Protein AF-A0A1Z8NXU1-F1 (afdb_monomer_lite)

Secondary structure (DSSP, 8-state):
-HHHHHHHHHHHGGGS----S---HHHHHHHHHHHHHHHSS-HHHHHHHHHHTS-B-HHHHHTTS-SBGGG--------EEEE-SSSEEEESS--SS------------------

Foldseek 3Di:
DVVVVVVVVVVVVVVPPPPPPPCDPVNQVVQQVVCCVVPVAGPVQVVCCVVVVFNAHPSCVVVVHDRTPVPPDDPPQQWWWFDDPPDIDIDSDDDPDDDPTPTPPRPPDPPDDDD

Radius of gyration: 28.18 Å; chains: 1; bounding box: 79×46×42 Å

Sequence (115 aa):
MGKYILIISIFLS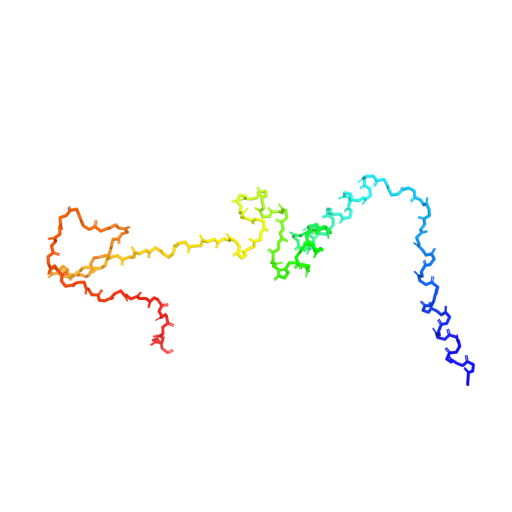SCAAVSPAPVTMTDMMALDGVAVVTTGKTLSDHVISYSSGKNCSTVRLQTGQNFCEEDDYSVPEEIYCYNSLGNVNCFSSPPPYGTEDKTVDQISGKQGLIR

pLDDT: mean 76.8, std 17.41, range [37.31, 97.75]

Structure (mmCIF, N/CA/C/O backbone):
data_AF-A0A1Z8NXU1-F1
#
_entry.id   AF-A0A1Z8NXU1-F1
#
loop_
_atom_site.group_PDB
_atom_site.id
_atom_site.type_symbol
_atom_site.label_atom_id
_atom_site.label_alt_id
_atom_site.label_comp_id
_atom_site.label_asym_id
_atom_site.label_entity_id
_atom_site.label_seq_id
_atom_site.pdbx_PDB_ins_code
_atom_site.Cartn_x
_atom_site.Cartn_y
_atom_site.Cartn_z
_atom_site.occupancy
_atom_site.B_iso_or_equiv
_atom_site.auth_seq_id
_atom_site.auth_comp_id
_atom_site.auth_asym_id
_atom_site.auth_atom_id
_atom_site.pdbx_PDB_model_num
ATOM 1 N N . MET A 1 1 ? 34.114 -35.940 -8.843 1.00 57.84 1 MET A N 1
ATOM 2 C CA . MET A 1 1 ? 34.589 -34.808 -8.010 1.00 57.84 1 MET A CA 1
ATOM 3 C C . MET A 1 1 ? 34.670 -33.491 -8.791 1.00 57.84 1 MET A C 1
ATOM 5 O O . MET A 1 1 ? 34.139 -32.507 -8.300 1.00 57.84 1 MET A O 1
ATOM 9 N N . GLY A 1 2 ? 35.189 -33.454 -10.028 1.00 61.53 2 GLY A N 1
ATOM 10 C CA . GLY A 1 2 ? 35.267 -32.210 -10.826 1.00 61.53 2 GLY A CA 1
ATOM 11 C C . GLY A 1 2 ? 33.932 -31.537 -11.199 1.00 61.53 2 GLY A C 1
ATOM 12 O O . GLY A 1 2 ? 33.881 -30.319 -11.325 1.00 61.53 2 GLY A O 1
ATOM 13 N N . LYS A 1 3 ? 32.825 -32.293 -11.309 1.00 61.94 3 LYS A N 1
ATOM 14 C CA . LYS A 1 3 ? 31.515 -31.728 -11.693 1.00 61.94 3 LYS A CA 1
ATOM 15 C C . LYS A 1 3 ? 30.890 -30.836 -10.609 1.00 61.94 3 LYS A C 1
ATOM 17 O O . LYS A 1 3 ? 30.218 -29.871 -10.940 1.00 61.94 3 LYS A O 1
ATOM 22 N N . TYR A 1 4 ? 31.162 -31.113 -9.332 1.00 72.62 4 TYR A N 1
ATOM 23 C CA . TYR A 1 4 ? 30.689 -30.284 -8.215 1.00 72.62 4 TYR A CA 1
ATOM 24 C C . TYR A 1 4 ? 31.553 -29.031 -8.017 1.00 72.62 4 TYR A C 1
ATOM 26 O O . TYR A 1 4 ? 31.026 -27.984 -7.661 1.00 72.62 4 TYR A O 1
ATOM 34 N N . ILE A 1 5 ? 32.851 -29.105 -8.339 1.00 71.31 5 ILE A N 1
ATOM 35 C CA . ILE A 1 5 ? 33.773 -27.956 -8.327 1.00 71.31 5 ILE A CA 1
ATOM 36 C C . ILE A 1 5 ? 33.338 -26.875 -9.329 1.00 71.31 5 ILE A C 1
ATOM 38 O O . ILE A 1 5 ? 33.360 -25.694 -8.990 1.00 71.31 5 ILE A O 1
ATOM 42 N N . LEU A 1 6 ? 32.876 -27.269 -10.523 1.00 64.75 6 LEU A N 1
ATOM 43 C CA . LEU A 1 6 ? 32.332 -26.340 -11.526 1.00 64.75 6 LEU A CA 1
ATOM 44 C C . LEU A 1 6 ? 31.001 -25.701 -11.099 1.00 64.75 6 LEU A C 1
ATOM 46 O O . LEU A 1 6 ? 30.752 -24.544 -11.406 1.00 64.75 6 LEU A O 1
ATOM 50 N N . ILE A 1 7 ? 30.154 -26.427 -10.363 1.00 68.94 7 ILE A N 1
ATOM 51 C CA . ILE A 1 7 ? 28.876 -25.884 -9.874 1.00 68.94 7 ILE A CA 1
ATOM 52 C C . ILE A 1 7 ? 29.121 -24.881 -8.736 1.00 68.94 7 ILE A C 1
ATOM 54 O O . ILE A 1 7 ? 28.547 -23.797 -8.738 1.00 68.94 7 ILE A O 1
ATOM 58 N N . ILE A 1 8 ? 30.021 -25.194 -7.798 1.00 69.19 8 ILE A N 1
ATOM 59 C CA . ILE A 1 8 ? 30.342 -24.326 -6.650 1.00 69.19 8 ILE A CA 1
ATOM 60 C C . ILE A 1 8 ? 30.995 -23.003 -7.096 1.00 69.19 8 ILE A C 1
ATOM 62 O O . ILE A 1 8 ? 30.735 -21.958 -6.503 1.00 69.19 8 ILE A O 1
ATOM 66 N N . SER A 1 9 ? 31.791 -23.019 -8.169 1.00 62.84 9 SER A N 1
ATOM 67 C CA . SER A 1 9 ? 32.448 -21.813 -8.701 1.00 62.84 9 SER A CA 1
ATOM 68 C C . SER A 1 9 ? 31.482 -20.839 -9.389 1.00 62.84 9 SER A C 1
ATOM 70 O O . SER A 1 9 ? 31.730 -19.635 -9.363 1.00 62.84 9 SER A O 1
ATOM 72 N N . ILE A 1 10 ? 30.347 -21.315 -9.916 1.00 67.25 10 ILE A N 1
ATOM 73 C CA . ILE A 1 10 ? 29.292 -20.449 -10.470 1.00 67.25 10 ILE A CA 1
ATOM 74 C C . ILE A 1 10 ? 28.566 -19.692 -9.349 1.00 67.25 10 ILE A C 1
ATOM 76 O O . ILE A 1 10 ? 28.349 -18.489 -9.465 1.00 67.25 10 ILE A O 1
ATOM 80 N N . PHE A 1 11 ? 28.247 -20.363 -8.236 1.00 65.69 11 PHE A N 1
ATOM 81 C CA . PHE A 1 11 ? 27.540 -19.732 -7.114 1.00 65.69 11 PHE A CA 1
ATOM 82 C C . PHE A 1 11 ? 28.411 -18.751 -6.309 1.00 65.69 11 PHE A C 1
ATOM 84 O O . PHE A 1 11 ? 27.882 -17.797 -5.745 1.00 65.69 11 PHE A O 1
ATOM 91 N N . LEU A 1 12 ? 29.739 -18.926 -6.279 1.00 61.66 12 LEU A N 1
ATOM 92 C CA . LEU A 1 12 ? 30.645 -17.994 -5.585 1.00 61.66 12 LEU A CA 1
ATOM 93 C C . LEU A 1 12 ? 30.923 -16.695 -6.367 1.00 61.66 12 LEU A C 1
ATOM 95 O O . LEU A 1 12 ? 31.340 -15.705 -5.767 1.00 61.66 12 LEU A O 1
ATOM 99 N N . SER A 1 13 ? 30.669 -16.661 -7.681 1.00 61.50 13 SER A N 1
ATOM 100 C CA . SER A 1 13 ? 30.914 -15.471 -8.513 1.00 61.50 13 SER A CA 1
ATOM 101 C C . SER A 1 13 ? 29.884 -14.352 -8.308 1.00 61.50 13 SER A C 1
ATOM 103 O O . SER A 1 13 ? 30.094 -13.234 -8.780 1.00 61.50 13 SER A O 1
ATOM 105 N N . SER A 1 14 ? 28.779 -14.614 -7.607 1.00 59.56 14 SER A N 1
ATOM 106 C CA . SER A 1 14 ? 27.697 -13.638 -7.434 1.00 59.56 14 SER A CA 1
ATOM 107 C C . SER A 1 14 ? 27.972 -12.575 -6.363 1.00 59.56 14 SER A C 1
ATOM 109 O O . SER A 1 14 ? 27.249 -11.587 -6.308 1.00 59.56 14 SER A O 1
ATOM 111 N N . CYS A 1 15 ? 29.017 -12.720 -5.539 1.00 62.06 15 CYS A N 1
ATOM 112 C CA . CYS A 1 15 ? 29.322 -11.746 -4.480 1.00 62.06 15 CYS A CA 1
ATOM 113 C C . CYS A 1 15 ? 30.197 -10.563 -4.956 1.00 62.06 15 CYS A C 1
ATOM 115 O O . CYS A 1 15 ? 30.354 -9.581 -4.240 1.00 62.06 15 CYS A O 1
ATOM 117 N N . ALA A 1 16 ? 30.764 -10.626 -6.168 1.00 57.66 16 ALA A N 1
ATOM 118 C CA . ALA A 1 16 ? 31.667 -9.591 -6.689 1.00 57.66 16 ALA A CA 1
ATOM 119 C C . ALA A 1 16 ? 30.976 -8.534 -7.574 1.00 57.66 16 ALA A C 1
ATOM 121 O O . ALA A 1 16 ? 31.627 -7.595 -8.025 1.00 57.66 16 ALA A O 1
ATOM 122 N N . ALA A 1 17 ? 29.668 -8.656 -7.819 1.00 54.84 17 ALA A N 1
ATOM 123 C CA . ALA A 1 17 ? 28.909 -7.714 -8.643 1.00 54.84 17 ALA A CA 1
ATOM 124 C C . ALA A 1 17 ? 28.325 -6.533 -7.844 1.00 54.84 17 ALA A C 1
ATOM 126 O O . ALA A 1 17 ? 27.339 -5.935 -8.268 1.00 54.84 17 ALA A O 1
ATOM 127 N N . VAL A 1 18 ? 28.934 -6.159 -6.711 1.00 58.41 18 VAL A N 1
ATOM 128 C CA . VAL A 1 18 ? 28.778 -4.790 -6.211 1.00 58.41 18 VAL A CA 1
ATOM 129 C C . VAL A 1 18 ? 29.734 -3.941 -7.046 1.00 58.41 18 VAL A C 1
ATOM 131 O O . VAL A 1 18 ? 30.941 -3.882 -6.820 1.00 58.41 18 VAL A O 1
ATOM 134 N N . SER A 1 19 ? 29.216 -3.378 -8.136 1.00 54.25 19 SER A N 1
ATOM 135 C CA . SER A 1 19 ? 29.980 -2.395 -8.890 1.00 54.25 19 SER A CA 1
ATOM 136 C C . SER A 1 19 ? 30.350 -1.256 -7.934 1.00 54.25 19 SER A C 1
ATOM 138 O O . SER A 1 19 ? 29.455 -0.761 -7.248 1.00 54.25 19 SER A O 1
ATOM 140 N N . PRO A 1 20 ? 31.592 -0.751 -7.925 1.00 56.81 20 PRO A N 1
ATOM 141 C CA . PRO A 1 20 ? 31.925 0.493 -7.231 1.00 56.81 20 PRO A CA 1
ATOM 142 C C . PRO A 1 20 ? 31.332 1.727 -7.938 1.00 56.81 20 PRO A C 1
ATOM 144 O O . PRO A 1 20 ? 31.745 2.851 -7.660 1.00 56.81 20 PRO A O 1
ATOM 147 N N . ALA A 1 21 ? 30.401 1.538 -8.883 1.00 59.75 21 ALA A N 1
ATOM 148 C CA . ALA A 1 21 ? 29.677 2.636 -9.489 1.00 59.75 21 ALA A CA 1
ATOM 149 C C . ALA A 1 21 ? 28.894 3.355 -8.380 1.00 59.75 21 ALA A C 1
ATOM 151 O O . ALA A 1 21 ? 28.206 2.691 -7.599 1.00 59.75 21 ALA A O 1
ATOM 152 N N . PRO A 1 22 ? 29.010 4.687 -8.273 1.00 63.12 22 PRO A N 1
ATOM 153 C CA . PRO A 1 22 ? 28.227 5.433 -7.310 1.00 63.12 22 PRO A CA 1
ATOM 154 C C . PRO A 1 22 ? 26.757 5.229 -7.668 1.00 63.12 22 PRO A C 1
ATOM 156 O O . PRO A 1 22 ? 26.306 5.705 -8.706 1.00 63.12 22 PRO A O 1
ATOM 159 N N . VAL A 1 23 ? 26.025 4.500 -6.824 1.00 66.62 23 VAL A N 1
ATOM 160 C CA . VAL A 1 23 ? 24.565 4.503 -6.872 1.00 66.62 23 VAL A CA 1
ATOM 161 C C . VAL A 1 23 ? 24.137 5.942 -6.661 1.00 66.62 23 VAL A C 1
ATOM 163 O O . VAL A 1 23 ? 24.333 6.523 -5.590 1.00 66.62 23 VAL A O 1
ATOM 166 N N . THR A 1 24 ? 23.650 6.565 -7.725 1.00 77.44 24 THR A N 1
ATOM 167 C CA . THR A 1 24 ? 23.156 7.926 -7.617 1.00 77.44 24 THR A CA 1
ATOM 168 C C . THR A 1 24 ? 21.795 7.875 -6.936 1.00 77.44 24 THR A C 1
ATOM 170 O O . THR A 1 24 ? 21.076 6.876 -7.018 1.00 77.44 24 THR A O 1
ATOM 173 N N . MET A 1 25 ? 21.411 8.957 -6.259 1.00 74.94 25 MET A N 1
ATOM 174 C CA . MET A 1 25 ? 20.074 9.059 -5.658 1.00 74.94 25 MET A CA 1
ATOM 175 C C . MET A 1 25 ? 18.974 8.773 -6.697 1.00 74.94 25 MET A C 1
ATOM 177 O O . MET A 1 25 ? 17.956 8.173 -6.370 1.00 74.94 25 MET A O 1
ATOM 181 N N . THR A 1 26 ? 19.217 9.123 -7.964 1.00 81.25 26 THR A N 1
ATOM 182 C CA . THR A 1 26 ? 18.331 8.850 -9.101 1.00 81.25 26 THR A CA 1
ATOM 183 C C . THR A 1 26 ? 18.097 7.357 -9.330 1.00 81.25 26 THR A C 1
ATOM 185 O O . THR A 1 26 ? 16.959 6.957 -9.568 1.00 81.25 26 THR A O 1
ATOM 188 N N . ASP A 1 27 ? 19.137 6.525 -9.227 1.00 82.75 27 ASP A N 1
ATOM 189 C CA . ASP A 1 27 ? 19.024 5.077 -9.449 1.00 82.75 27 ASP A CA 1
ATOM 190 C C . ASP A 1 27 ? 18.179 4.415 -8.355 1.00 82.75 27 ASP A C 1
ATOM 192 O O . ASP A 1 27 ? 17.334 3.567 -8.639 1.00 82.75 27 ASP A O 1
ATOM 196 N N . MET A 1 28 ? 18.353 4.851 -7.103 1.00 80.69 28 MET A N 1
ATOM 197 C CA . MET A 1 28 ? 17.544 4.377 -5.974 1.00 80.69 28 MET A CA 1
ATOM 198 C C . MET A 1 28 ? 16.076 4.779 -6.128 1.00 80.69 28 MET A C 1
ATOM 200 O O . MET A 1 28 ? 15.192 3.939 -5.979 1.00 80.69 28 MET A O 1
ATOM 204 N N . MET A 1 29 ? 15.809 6.028 -6.519 1.00 85.69 29 MET A N 1
ATOM 205 C CA . MET A 1 29 ? 14.443 6.492 -6.773 1.00 85.69 29 MET A CA 1
ATOM 206 C C . MET A 1 29 ? 13.778 5.747 -7.936 1.00 85.69 29 MET A C 1
ATOM 208 O O . MET A 1 29 ? 12.585 5.455 -7.873 1.00 85.69 29 MET A O 1
ATOM 212 N N . ALA A 1 30 ? 14.528 5.417 -8.992 1.00 89.00 30 ALA A N 1
ATOM 213 C CA . ALA A 1 30 ? 14.005 4.643 -10.115 1.00 89.00 30 ALA A CA 1
ATOM 214 C C . ALA A 1 30 ? 13.618 3.219 -9.688 1.00 89.00 30 ALA A C 1
ATOM 216 O O . ALA A 1 30 ? 12.540 2.742 -10.045 1.00 89.00 30 ALA A O 1
ATOM 217 N N . LEU A 1 31 ? 14.465 2.559 -8.892 1.00 90.50 31 LEU A N 1
ATOM 218 C CA . LEU A 1 31 ? 14.176 1.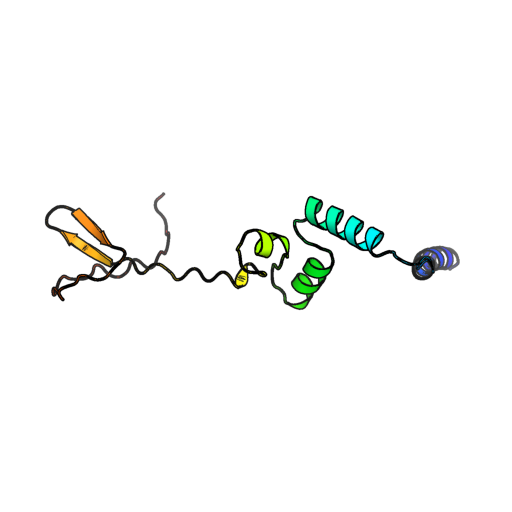228 -8.358 1.00 90.50 31 LEU A CA 1
ATOM 219 C C . LEU A 1 31 ? 12.966 1.235 -7.424 1.00 90.50 31 LEU A C 1
ATOM 221 O O . LEU A 1 31 ? 12.093 0.379 -7.567 1.00 90.50 31 LEU A O 1
ATOM 225 N N . ASP A 1 32 ? 12.875 2.217 -6.527 1.00 92.94 32 ASP A N 1
ATOM 226 C CA . ASP A 1 32 ? 11.700 2.391 -5.674 1.00 92.94 32 ASP A CA 1
ATOM 227 C C . ASP A 1 32 ? 10.439 2.641 -6.502 1.00 92.94 32 ASP A C 1
ATOM 229 O O . ASP A 1 32 ? 9.399 2.050 -6.223 1.00 92.94 32 ASP A O 1
ATOM 233 N N . GLY A 1 33 ? 10.522 3.446 -7.564 1.00 92.88 33 GLY A N 1
ATOM 234 C CA . GLY A 1 33 ? 9.406 3.666 -8.483 1.00 92.88 33 GLY A CA 1
ATOM 235 C C . GLY A 1 33 ? 8.913 2.369 -9.127 1.00 92.88 33 GLY A C 1
ATOM 236 O O . GLY A 1 33 ? 7.713 2.097 -9.135 1.00 92.88 33 GLY A O 1
ATOM 237 N N . VAL A 1 34 ? 9.829 1.528 -9.616 1.00 94.19 34 VAL A N 1
ATOM 238 C CA . VAL A 1 34 ? 9.481 0.212 -10.179 1.00 94.19 34 VAL A CA 1
ATOM 239 C C . VAL A 1 34 ? 8.875 -0.700 -9.109 1.00 94.19 34 VAL A C 1
ATOM 241 O O . VAL A 1 34 ? 7.849 -1.336 -9.358 1.00 94.19 34 VAL A O 1
ATOM 244 N N . ALA A 1 35 ? 9.461 -0.752 -7.911 1.00 94.88 35 ALA A N 1
ATOM 245 C CA . ALA A 1 35 ? 8.949 -1.554 -6.802 1.00 94.88 35 ALA A CA 1
ATOM 246 C C . ALA A 1 35 ? 7.531 -1.119 -6.394 1.00 94.88 35 ALA A C 1
ATOM 248 O O . ALA A 1 35 ? 6.648 -1.963 -6.228 1.00 94.88 35 ALA A O 1
ATOM 249 N N . VAL A 1 36 ? 7.273 0.189 -6.328 1.00 96.25 36 VAL A N 1
ATOM 250 C CA . VAL A 1 36 ? 5.958 0.749 -6.000 1.00 96.25 36 VAL A CA 1
ATOM 251 C C . VAL A 1 36 ? 4.933 0.427 -7.081 1.00 96.25 36 VAL A C 1
ATOM 253 O O . VAL A 1 36 ? 3.843 -0.029 -6.755 1.00 96.25 36 VAL A O 1
ATOM 256 N N . VAL A 1 37 ? 5.262 0.598 -8.362 1.00 96.31 37 VAL A N 1
ATOM 257 C CA . VAL A 1 37 ? 4.319 0.296 -9.455 1.00 96.31 37 VAL A CA 1
ATOM 258 C C . VAL A 1 37 ? 3.983 -1.196 -9.518 1.00 96.31 37 VAL A C 1
ATOM 260 O O . VAL A 1 37 ? 2.861 -1.563 -9.856 1.00 96.31 37 VAL A O 1
ATOM 263 N N . THR A 1 38 ? 4.940 -2.063 -9.188 1.00 96.19 38 THR A N 1
ATOM 264 C CA . THR A 1 38 ? 4.761 -3.520 -9.275 1.00 96.19 38 THR A CA 1
ATOM 265 C C . THR A 1 38 ? 4.140 -4.139 -8.025 1.00 96.19 38 THR A C 1
ATOM 267 O O . THR A 1 38 ? 3.374 -5.092 -8.144 1.00 96.19 38 THR A O 1
ATOM 270 N N . THR A 1 39 ? 4.456 -3.625 -6.833 1.00 95.00 39 THR A N 1
ATOM 271 C CA . THR A 1 39 ? 4.069 -4.235 -5.544 1.00 95.00 39 THR A CA 1
ATOM 272 C C . THR A 1 39 ? 3.282 -3.311 -4.617 1.00 95.00 39 THR A C 1
ATOM 274 O O . THR A 1 39 ? 2.78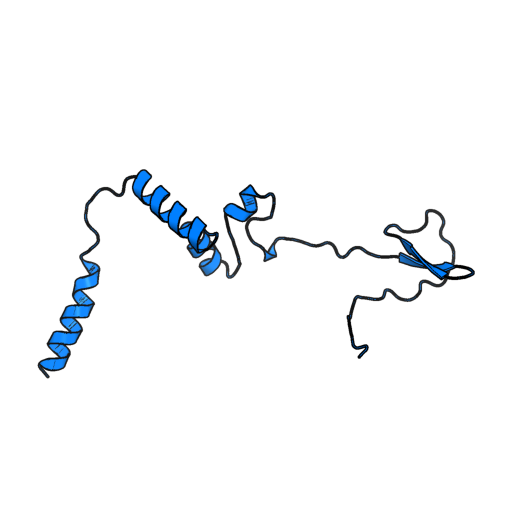3 -3.761 -3.589 1.00 95.00 39 THR A O 1
ATOM 277 N N . GLY A 1 40 ? 3.187 -2.019 -4.932 1.00 95.12 40 GLY A N 1
ATOM 278 C CA . GLY A 1 40 ? 2.618 -1.008 -4.038 1.00 95.12 40 GLY A CA 1
ATOM 279 C C . GLY A 1 40 ? 3.516 -0.647 -2.850 1.00 95.12 40 GLY A C 1
ATOM 280 O O . GLY A 1 40 ? 3.041 -0.015 -1.908 1.00 95.12 40 GLY A O 1
ATOM 281 N N . LYS A 1 41 ? 4.792 -1.055 -2.857 1.00 96.50 41 LYS A N 1
ATOM 282 C CA . LYS A 1 41 ? 5.766 -0.857 -1.773 1.00 96.50 41 LYS A CA 1
ATOM 283 C C . LYS A 1 41 ? 7.103 -0.383 -2.333 1.00 96.50 41 LYS A C 1
ATOM 285 O O . LYS A 1 41 ? 7.552 -0.884 -3.361 1.00 96.50 41 LYS A O 1
ATOM 290 N N . THR A 1 42 ? 7.751 0.546 -1.642 1.00 96.38 42 THR A N 1
ATOM 291 C CA . THR A 1 42 ? 9.167 0.864 -1.889 1.00 96.38 42 THR A CA 1
ATOM 292 C C . THR A 1 42 ? 10.069 -0.277 -1.399 1.00 96.38 42 THR A C 1
ATOM 294 O O . THR A 1 42 ? 9.619 -1.197 -0.707 1.00 96.38 42 THR A O 1
ATOM 297 N N . LEU A 1 43 ? 11.360 -0.243 -1.734 1.00 95.06 43 LEU A N 1
ATOM 298 C CA . LEU A 1 43 ? 12.315 -1.238 -1.241 1.00 95.06 43 LEU A CA 1
ATOM 299 C C . LEU A 1 43 ? 12.441 -1.190 0.288 1.00 95.06 43 LEU A C 1
ATOM 301 O O . LEU A 1 43 ? 12.507 -2.235 0.939 1.00 95.06 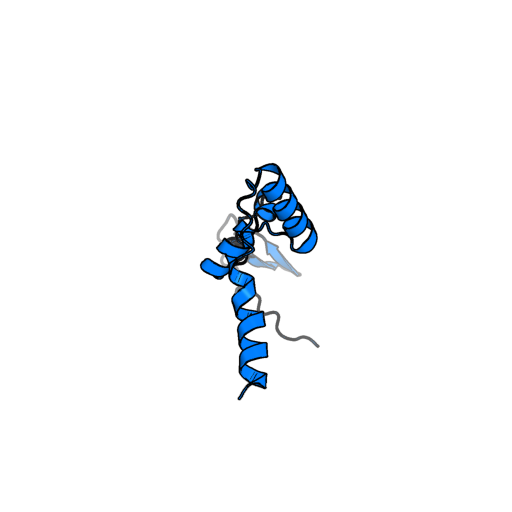43 LEU A O 1
ATOM 305 N N . SER A 1 44 ? 12.428 0.009 0.873 1.00 94.31 44 SER A N 1
ATOM 306 C CA . SER A 1 44 ? 12.446 0.188 2.328 1.00 94.31 44 SER A CA 1
ATOM 307 C C . SER A 1 44 ? 11.168 -0.341 2.981 1.00 94.31 44 SER A C 1
ATOM 309 O O . SER A 1 44 ? 11.253 -1.012 4.010 1.00 94.31 44 SER A O 1
ATOM 311 N N . ASP A 1 45 ? 10.002 -0.140 2.362 1.00 97.00 45 ASP A N 1
ATOM 312 C CA . ASP A 1 45 ? 8.731 -0.685 2.854 1.00 97.00 45 ASP A CA 1
ATOM 313 C C . ASP A 1 45 ? 8.746 -2.219 2.920 1.00 97.00 45 ASP A C 1
ATOM 315 O O . ASP A 1 45 ? 8.193 -2.795 3.859 1.00 97.00 45 ASP A O 1
ATOM 319 N N . HIS A 1 46 ? 9.398 -2.898 1.968 1.00 96.62 46 HIS A N 1
ATOM 320 C CA . HIS A 1 46 ? 9.584 -4.356 2.011 1.00 96.62 46 HIS A CA 1
ATOM 321 C C . HIS A 1 46 ? 10.448 -4.790 3.195 1.00 96.62 46 HIS A C 1
ATOM 323 O O . HIS A 1 46 ? 10.085 -5.726 3.907 1.00 96.62 46 HIS A O 1
ATOM 329 N N . VAL A 1 47 ? 11.555 -4.087 3.455 1.00 97.19 47 VAL A N 1
ATOM 330 C CA . VAL A 1 47 ? 12.431 -4.366 4.607 1.00 97.19 47 VAL A CA 1
ATOM 331 C C . VAL A 1 47 ? 11.687 -4.144 5.924 1.00 97.19 47 VAL A C 1
ATOM 333 O O . VAL A 1 47 ? 11.771 -4.969 6.839 1.00 97.19 47 VAL A O 1
ATOM 336 N N . ILE A 1 48 ? 10.920 -3.057 6.025 1.00 97.38 48 ILE A N 1
ATOM 337 C CA . ILE A 1 48 ? 10.150 -2.757 7.233 1.00 97.38 48 ILE A CA 1
ATOM 338 C C . ILE A 1 48 ? 9.026 -3.776 7.412 1.00 97.38 48 ILE A C 1
ATOM 340 O O . ILE A 1 48 ? 8.871 -4.308 8.509 1.00 97.38 48 ILE A O 1
ATOM 344 N N . SER A 1 49 ? 8.300 -4.119 6.347 1.00 97.12 49 SER A N 1
ATOM 345 C CA . SER A 1 49 ? 7.245 -5.139 6.398 1.00 97.12 49 SER A CA 1
ATOM 346 C C . SER A 1 49 ? 7.800 -6.487 6.868 1.00 97.12 49 SER A C 1
ATOM 348 O O . SER A 1 49 ? 7.251 -7.121 7.764 1.00 97.12 49 SER A O 1
ATOM 350 N N . TYR A 1 50 ? 8.949 -6.893 6.322 1.00 97.38 50 TYR A N 1
ATOM 351 C CA . TYR A 1 50 ? 9.608 -8.141 6.697 1.00 97.38 50 TYR A CA 1
ATOM 352 C C . TYR A 1 50 ? 10.085 -8.147 8.155 1.00 97.38 50 TYR A C 1
ATOM 354 O O . TYR A 1 50 ? 9.869 -9.119 8.873 1.00 97.38 50 TYR A O 1
ATOM 362 N N . SER A 1 51 ? 10.726 -7.066 8.607 1.00 97.69 51 SER A N 1
ATOM 363 C CA . SER A 1 51 ? 11.292 -6.995 9.962 1.00 97.69 51 SER A CA 1
ATOM 364 C C . SER A 1 51 ? 10.240 -6.804 11.057 1.00 97.69 51 SER A C 1
ATOM 366 O O . SER A 1 51 ? 10.417 -7.312 12.161 1.00 97.69 51 SER A O 1
ATOM 368 N N . SER A 1 52 ? 9.147 -6.096 10.762 1.00 96.25 52 SER A N 1
ATOM 369 C CA . SER A 1 52 ? 8.043 -5.874 11.704 1.00 96.25 52 SER A CA 1
ATOM 370 C C . SER A 1 52 ? 6.982 -6.977 11.680 1.00 96.25 52 SER A C 1
ATOM 372 O O . SER A 1 52 ? 6.187 -7.064 12.613 1.00 96.25 52 SER A O 1
ATOM 374 N N . GLY A 1 53 ? 6.951 -7.809 10.632 1.00 96.50 53 GLY A N 1
ATOM 375 C CA . GLY A 1 53 ? 5.895 -8.800 10.413 1.00 96.50 53 GLY A CA 1
ATOM 376 C C . GLY A 1 53 ? 4.539 -8.190 10.042 1.00 96.50 53 GLY A C 1
ATOM 377 O O . GLY A 1 53 ? 3.529 -8.885 10.114 1.00 96.50 53 GLY A O 1
ATOM 378 N N . LYS A 1 54 ? 4.518 -6.905 9.677 1.00 96.56 54 LYS A N 1
ATOM 379 C CA . LYS A 1 54 ? 3.326 -6.129 9.325 1.00 96.56 54 LYS A CA 1
ATOM 380 C C . LYS A 1 54 ? 3.290 -5.800 7.836 1.00 96.56 54 LYS A C 1
ATOM 382 O O . LYS A 1 54 ? 4.324 -5.770 7.167 1.00 96.56 54 LYS A O 1
ATOM 387 N N . ASN A 1 55 ? 2.117 -5.484 7.306 1.00 96.38 55 ASN A N 1
ATOM 388 C CA . ASN A 1 55 ? 1.950 -5.043 5.931 1.00 96.38 55 ASN A CA 1
ATOM 389 C C . ASN A 1 55 ? 2.090 -3.514 5.819 1.00 96.38 55 ASN A C 1
ATOM 391 O O . ASN A 1 55 ? 1.100 -2.784 5.812 1.00 96.38 55 ASN A O 1
ATOM 395 N N . CYS A 1 56 ? 3.328 -3.020 5.696 1.00 97.44 56 CYS A N 1
ATOM 396 C CA . CYS A 1 56 ? 3.615 -1.580 5.693 1.00 97.44 56 CYS A CA 1
ATOM 397 C C . CYS A 1 56 ? 3.919 -1.011 4.296 1.00 97.44 56 CYS A C 1
ATOM 399 O O . CYS A 1 56 ? 4.595 -1.655 3.492 1.00 97.44 56 CYS A O 1
ATOM 401 N N . SER A 1 57 ? 3.417 0.183 3.968 1.00 97.75 57 SER A N 1
ATOM 402 C CA . SER A 1 57 ? 3.669 0.849 2.681 1.00 97.75 57 SER A CA 1
ATOM 403 C C . SER A 1 57 ? 3.612 2.373 2.786 1.00 97.75 57 SER A C 1
ATOM 405 O O . SER A 1 57 ? 2.666 2.950 3.322 1.00 97.75 57 SER A O 1
ATOM 407 N N . THR A 1 58 ? 4.583 3.043 2.167 1.00 96.44 58 THR A N 1
ATOM 408 C CA . THR A 1 58 ? 4.618 4.503 2.033 1.00 96.44 58 THR A CA 1
ATOM 409 C C . THR A 1 58 ? 3.467 5.020 1.162 1.00 96.44 58 THR A C 1
ATOM 411 O O . THR A 1 58 ? 2.953 6.112 1.399 1.00 96.44 58 THR A O 1
ATOM 414 N N . VAL A 1 59 ? 2.992 4.229 0.194 1.00 96.50 59 VAL A N 1
ATOM 415 C CA . VAL A 1 59 ? 1.836 4.592 -0.648 1.00 96.50 59 VAL A CA 1
ATOM 416 C C . VAL A 1 59 ? 0.572 4.751 0.202 1.00 96.50 59 VAL A C 1
ATOM 418 O O . VAL A 1 59 ? -0.209 5.675 -0.019 1.00 96.50 59 VAL A O 1
ATOM 421 N N . ARG A 1 60 ? 0.391 3.903 1.223 1.00 95.81 60 ARG A N 1
ATOM 422 C CA . ARG A 1 60 ? -0.753 3.990 2.146 1.00 95.81 60 ARG A CA 1
ATOM 423 C C . ARG A 1 60 ? -0.769 5.322 2.891 1.00 95.81 60 ARG A C 1
ATOM 425 O O . ARG A 1 60 ? -1.799 6.000 2.882 1.00 95.81 60 ARG A O 1
ATOM 432 N N . LEU A 1 61 ? 0.384 5.746 3.417 1.00 95.19 61 LEU A N 1
ATOM 433 C CA . LEU A 1 61 ? 0.536 7.063 4.048 1.00 95.19 61 LEU A CA 1
ATOM 434 C C . LEU A 1 61 ? 0.147 8.205 3.101 1.00 95.19 61 LEU A C 1
ATOM 436 O O . LEU A 1 61 ? -0.544 9.133 3.511 1.00 95.19 61 LEU A O 1
ATOM 440 N N . GLN A 1 62 ? 0.537 8.129 1.825 1.00 95.19 62 GLN A N 1
ATOM 441 C CA . GLN A 1 62 ? 0.182 9.148 0.827 1.00 95.19 62 GLN A CA 1
ATOM 442 C C . GLN A 1 62 ? -1.329 9.220 0.558 1.00 95.19 62 GLN A C 1
ATOM 444 O O . GLN A 1 62 ? -1.843 10.279 0.209 1.00 95.19 62 GLN A O 1
ATOM 449 N N . THR A 1 63 ? -2.047 8.113 0.753 1.00 95.12 63 THR A N 1
ATOM 450 C CA . THR A 1 63 ? -3.513 8.042 0.629 1.00 95.12 63 THR A CA 1
ATOM 451 C C . THR A 1 63 ? -4.267 8.324 1.935 1.00 95.12 63 THR A C 1
ATOM 453 O O . THR A 1 63 ? -5.482 8.156 1.980 1.00 95.12 63 THR A O 1
ATOM 456 N N . GLY A 1 64 ? -3.574 8.756 2.994 1.00 93.25 64 GLY A N 1
ATOM 457 C CA . GLY A 1 64 ? -4.187 9.100 4.282 1.00 93.25 64 GLY A CA 1
ATOM 458 C C . GLY A 1 64 ? -4.505 7.908 5.190 1.00 93.25 64 GLY A C 1
ATOM 459 O O . GLY A 1 64 ? -5.220 8.074 6.172 1.00 93.25 64 GLY A O 1
ATOM 460 N N . GLN A 1 65 ? -3.986 6.722 4.875 1.00 94.25 65 GLN A N 1
ATOM 461 C CA . GLN A 1 65 ? -4.084 5.530 5.722 1.00 94.25 65 GLN A CA 1
ATOM 462 C C . GLN A 1 65 ? -2.868 5.431 6.652 1.00 94.25 65 GLN A C 1
ATOM 464 O O . GLN A 1 65 ? -1.858 6.106 6.430 1.00 94.25 65 GLN A O 1
ATOM 469 N N . ASN A 1 66 ? -2.917 4.556 7.662 1.00 95.50 66 ASN A N 1
ATOM 470 C CA . ASN A 1 66 ? -1.726 4.281 8.459 1.00 95.50 66 ASN A CA 1
ATOM 471 C C . ASN A 1 66 ? -0.665 3.548 7.634 1.00 95.50 66 ASN A C 1
ATOM 473 O O . ASN A 1 66 ? -0.956 2.849 6.654 1.00 95.50 66 ASN A O 1
ATOM 477 N N . PHE A 1 67 ? 0.589 3.709 8.060 1.00 95.62 67 PHE A N 1
ATOM 478 C CA . PHE A 1 67 ? 1.739 3.124 7.379 1.00 95.62 67 PHE A CA 1
ATOM 479 C C . PHE A 1 67 ? 1.627 1.608 7.253 1.00 95.62 67 PHE A C 1
ATOM 481 O O . PHE A 1 67 ? 1.825 1.080 6.160 1.00 95.62 67 PHE A O 1
ATOM 488 N N . CYS A 1 68 ? 1.268 0.930 8.341 1.00 96.56 68 CYS A N 1
ATOM 489 C CA . CYS A 1 68 ? 0.986 -0.496 8.355 1.00 96.56 68 CYS A CA 1
ATOM 490 C C . CYS A 1 68 ? -0.522 -0.727 8.420 1.00 96.56 68 CYS A C 1
ATOM 492 O O . CYS A 1 68 ? -1.232 -0.021 9.133 1.00 96.56 68 CYS A O 1
ATOM 494 N N . GLU A 1 69 ? -1.005 -1.698 7.654 1.00 94.69 69 GLU A N 1
ATOM 495 C CA . GLU A 1 69 ? -2.425 -2.059 7.591 1.00 94.69 69 GLU A CA 1
ATOM 496 C C . GLU A 1 69 ? -2.986 -2.466 8.956 1.00 94.69 69 GLU A C 1
ATOM 498 O O . GLU A 1 69 ? -4.093 -2.089 9.317 1.00 94.69 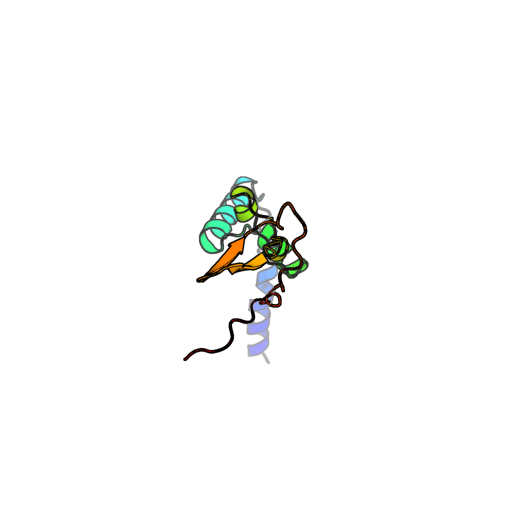69 GLU A O 1
ATOM 503 N N . GLU A 1 70 ? -2.187 -3.155 9.765 1.00 93.44 70 GLU A N 1
ATOM 504 C CA . GLU A 1 70 ? -2.567 -3.639 11.092 1.00 93.44 70 GLU A CA 1
ATOM 505 C C . GLU A 1 70 ? -2.765 -2.517 12.119 1.00 93.44 70 GLU A C 1
ATOM 507 O O . GLU A 1 70 ? -3.302 -2.761 13.197 1.00 93.44 70 GLU A O 1
ATOM 512 N N . ASP A 1 71 ? -2.319 -1.300 11.800 1.00 92.56 71 ASP A N 1
ATOM 513 C CA . ASP A 1 71 ? -2.487 -0.126 12.654 1.00 92.56 71 ASP A CA 1
ATOM 514 C C . ASP A 1 71 ? -3.774 0.653 12.319 1.00 92.56 71 ASP A C 1
ATOM 516 O O . ASP A 1 71 ? -4.110 1.619 13.010 1.00 92.56 71 ASP A O 1
ATOM 520 N N . ASP A 1 72 ? -4.527 0.231 11.296 1.00 89.56 72 ASP A N 1
ATOM 521 C CA . ASP A 1 72 ? -5.868 0.742 11.029 1.00 89.56 72 ASP A CA 1
ATOM 522 C C . ASP A 1 72 ? -6.848 0.199 12.080 1.00 89.56 72 ASP A C 1
ATOM 524 O O . ASP A 1 72 ? -7.453 -0.864 11.938 1.00 89.56 72 ASP A O 1
ATOM 528 N N . TYR A 1 73 ? -7.029 0.944 13.168 1.00 77.81 73 TYR A N 1
ATOM 529 C CA . TYR A 1 73 ? -8.077 0.644 14.138 1.00 77.81 73 TYR A CA 1
ATOM 530 C C . TYR A 1 73 ? -9.448 1.012 13.560 1.00 77.81 73 TYR A C 1
ATOM 532 O O . TYR A 1 73 ? -9.825 2.184 13.531 1.00 77.81 73 TYR A O 1
ATOM 540 N N . SER A 1 74 ? -10.244 0.015 13.170 1.00 67.69 74 SER A N 1
ATOM 541 C CA . SER A 1 74 ? -11.694 0.192 13.104 1.00 67.69 74 SER A CA 1
ATOM 542 C C . SER A 1 74 ? -12.227 0.121 14.532 1.00 67.69 74 SER A C 1
ATOM 544 O O . SER A 1 74 ? -12.279 -0.965 15.115 1.00 67.69 74 SER A O 1
ATOM 546 N N . VAL A 1 75 ? -12.603 1.253 15.129 1.00 67.81 75 VAL A N 1
ATOM 547 C CA . VAL A 1 75 ? -13.455 1.204 16.324 1.00 67.81 75 VAL A CA 1
ATOM 548 C C . VAL A 1 75 ? -14.730 0.481 15.883 1.00 67.81 75 VAL A C 1
ATOM 550 O O . VAL A 1 75 ? -15.372 0.972 14.952 1.00 67.81 75 VAL A O 1
ATOM 553 N N . PRO A 1 76 ? -15.074 -0.699 16.439 1.00 66.12 76 PRO A N 1
ATOM 554 C CA . PRO A 1 76 ? -16.338 -1.329 16.102 1.00 66.12 76 PRO A CA 1
ATOM 555 C C . PRO A 1 76 ? -17.433 -0.329 16.458 1.00 66.12 76 PRO A C 1
ATOM 557 O O . PRO A 1 76 ? -17.514 0.105 17.607 1.00 66.12 76 PRO A O 1
ATOM 560 N N . GLU A 1 77 ? -18.216 0.097 15.468 1.00 72.06 77 GLU A N 1
ATOM 561 C CA . GLU A 1 77 ? -19.340 0.985 15.732 1.00 72.06 77 GLU A CA 1
ATOM 562 C C . GLU A 1 77 ? -20.288 0.250 16.683 1.00 72.06 77 GLU A C 1
ATOM 564 O O . GLU A 1 77 ? -20.870 -0.781 16.335 1.00 72.06 77 GLU A O 1
ATOM 569 N N . GLU A 1 78 ? -20.398 0.740 17.919 1.00 73.19 78 GLU A N 1
ATOM 570 C CA . GLU A 1 78 ? -21.407 0.252 18.848 1.00 73.19 78 GLU A CA 1
ATOM 571 C C . GLU A 1 78 ? -22.779 0.661 18.303 1.00 73.19 78 GLU A C 1
ATOM 573 O O . GLU A 1 78 ? -23.182 1.822 18.377 1.00 73.19 78 GLU A O 1
ATOM 578 N N . ILE A 1 79 ? -23.487 -0.299 17.708 1.00 82.50 79 ILE A N 1
ATOM 579 C CA . ILE A 1 79 ? -24.852 -0.102 17.227 1.00 82.50 79 ILE A CA 1
ATOM 580 C C . ILE A 1 79 ? -25.820 -0.417 18.365 1.00 82.50 79 ILE A C 1
ATOM 582 O O . ILE A 1 79 ? -25.797 -1.504 18.947 1.00 82.50 79 ILE A O 1
ATOM 586 N N . TYR A 1 80 ? -26.722 0.521 18.641 1.00 81.94 80 TYR A N 1
ATOM 587 C CA . TYR A 1 80 ? -27.765 0.371 19.648 1.00 81.94 80 TYR A CA 1
ATOM 588 C C . TYR A 1 80 ? -29.111 0.125 18.963 1.00 81.94 80 TYR A C 1
ATOM 590 O O . TYR A 1 80 ? -29.640 1.020 18.303 1.00 81.94 80 TYR A O 1
ATOM 598 N N . CYS A 1 81 ? -29.670 -1.079 19.112 1.00 82.69 81 CYS A N 1
ATOM 599 C CA . CYS A 1 81 ? -30.957 -1.457 18.522 1.00 82.69 81 CYS A CA 1
ATOM 600 C C . CYS A 1 81 ? -32.055 -1.581 19.587 1.00 82.69 81 CYS A C 1
ATOM 602 O O . CYS A 1 81 ? -31.881 -2.259 20.601 1.00 82.69 81 CYS A O 1
ATOM 604 N N . TYR A 1 82 ? -33.209 -0.970 19.316 1.00 77.75 82 TYR A N 1
ATOM 605 C CA . TYR A 1 82 ? -34.371 -0.937 20.207 1.00 77.75 82 TYR A CA 1
ATOM 606 C C . TYR A 1 82 ? -35.619 -1.459 19.490 1.00 77.75 82 TYR A C 1
ATOM 608 O O . TYR A 1 82 ? -35.778 -1.279 18.276 1.00 77.75 82 TYR A O 1
ATOM 616 N N . ASN A 1 83 ? -36.525 -2.090 20.240 1.00 79.25 83 ASN A N 1
ATOM 617 C CA . ASN A 1 83 ? -37.816 -2.523 19.710 1.00 79.25 83 ASN A CA 1
ATOM 618 C C . ASN A 1 83 ? -38.777 -1.331 19.673 1.00 79.25 83 ASN A C 1
ATOM 620 O O . ASN A 1 83 ? -39.153 -0.797 20.708 1.00 79.25 83 ASN A O 1
ATOM 624 N N . SER A 1 84 ? -39.228 -0.934 18.484 1.00 74.81 84 SER A N 1
ATOM 625 C CA . SER A 1 84 ? -40.346 0.006 18.349 1.00 74.81 84 SER A CA 1
ATOM 626 C C . SER A 1 84 ? -41.648 -0.741 18.050 1.00 74.81 84 SER A C 1
ATOM 628 O O . SER A 1 84 ? -41.641 -1.929 17.737 1.00 74.81 84 SER A O 1
ATOM 630 N N . LEU A 1 85 ? -42.783 -0.039 18.106 1.00 78.69 85 LEU A N 1
ATOM 631 C CA . LEU A 1 85 ? -44.135 -0.610 17.982 1.00 78.69 85 LEU A CA 1
ATOM 632 C C . LEU A 1 85 ? -44.425 -1.354 16.662 1.00 78.69 85 LEU A C 1
ATOM 634 O O . LEU A 1 85 ? -45.476 -1.978 16.542 1.00 78.69 85 LEU A O 1
ATOM 638 N N . GLY A 1 86 ? -43.529 -1.296 15.675 1.00 78.81 86 GLY A N 1
ATOM 639 C CA . GLY A 1 86 ? -43.685 -2.033 14.419 1.00 78.81 86 GLY A CA 1
ATOM 640 C C . GLY A 1 86 ? -42.394 -2.495 13.744 1.00 78.81 86 GLY A C 1
ATOM 641 O O . GLY A 1 86 ? -42.488 -3.261 12.794 1.00 78.81 86 GLY A O 1
ATOM 642 N N . ASN A 1 87 ? -41.213 -2.051 14.194 1.00 76.25 87 ASN A N 1
ATOM 643 C CA . ASN A 1 87 ? -39.911 -2.414 13.618 1.00 76.25 87 ASN A CA 1
ATOM 644 C C . ASN A 1 87 ? -38.788 -2.303 14.664 1.00 76.25 87 ASN A C 1
ATOM 646 O O . ASN A 1 87 ? -38.931 -1.606 15.670 1.00 76.25 87 ASN A O 1
ATOM 650 N N . VAL A 1 88 ? -37.643 -2.929 14.404 1.00 83.69 88 VAL A N 1
ATOM 651 C CA . VAL A 1 88 ? -36.409 -2.674 15.164 1.00 83.69 88 VAL A CA 1
ATOM 652 C C . VAL A 1 88 ? -35.717 -1.447 14.571 1.00 83.69 88 VAL A C 1
ATOM 654 O O . VAL A 1 88 ? -35.454 -1.420 13.371 1.00 83.69 88 VAL A O 1
ATOM 657 N N . ASN A 1 89 ? -35.427 -0.442 15.401 1.00 82.00 89 ASN A N 1
ATOM 658 C CA . ASN A 1 89 ? -34.670 0.744 14.995 1.00 82.00 89 ASN A CA 1
ATOM 659 C C . ASN A 1 89 ? -33.270 0.691 15.607 1.00 82.00 89 ASN A C 1
ATOM 661 O O . ASN A 1 89 ? -33.137 0.531 16.821 1.00 82.00 89 ASN A O 1
ATOM 665 N N . CYS A 1 90 ? -32.245 0.847 14.773 1.00 84.56 90 CYS A N 1
ATOM 666 C CA . CYS A 1 90 ? -30.845 0.832 15.183 1.00 84.56 90 CYS A CA 1
ATOM 667 C C . CYS A 1 90 ? -30.213 2.215 14.985 1.00 84.56 90 CYS A C 1
ATOM 669 O O . CYS A 1 90 ? -30.432 2.854 13.955 1.00 84.56 90 CYS A O 1
ATOM 671 N N . PHE A 1 91 ? -29.434 2.668 15.967 1.00 82.50 91 PHE A N 1
ATOM 672 C CA . PHE A 1 91 ? -28.802 3.987 15.997 1.00 82.50 91 PHE A CA 1
ATOM 673 C C . PHE A 1 91 ? -27.307 3.874 16.312 1.00 82.50 91 PHE A C 1
ATOM 675 O O . PHE A 1 91 ? -26.881 2.950 17.003 1.00 82.50 91 PHE A O 1
ATOM 682 N N . SER A 1 92 ? -26.525 4.851 15.844 1.00 80.75 92 SER A N 1
ATOM 683 C CA . SER A 1 92 ? -25.077 4.970 16.086 1.00 80.75 92 SER A CA 1
ATOM 684 C C . SER A 1 92 ? -24.726 5.693 17.396 1.00 80.75 92 SER A C 1
ATOM 686 O O . SER A 1 92 ? -23.560 5.969 17.664 1.00 80.75 92 SER A O 1
ATOM 688 N N . SER A 1 93 ? -25.727 6.069 18.194 1.00 80.00 93 SER A N 1
ATOM 689 C CA . SER A 1 93 ? -25.553 6.764 19.471 1.00 80.00 93 SER A CA 1
ATOM 690 C C . SER A 1 93 ? -26.592 6.294 20.489 1.00 80.00 93 SER A C 1
ATOM 692 O O . SER A 1 93 ? -27.728 6.005 20.094 1.00 80.00 93 SER A O 1
ATOM 694 N N . PRO A 1 94 ? -26.257 6.267 21.790 1.00 74.25 94 PRO A N 1
ATOM 695 C CA . PRO A 1 94 ? -27.214 5.927 22.834 1.00 74.25 94 PRO A CA 1
ATOM 696 C C . PRO A 1 94 ? -28.327 6.990 22.941 1.00 74.25 94 PRO A C 1
ATOM 698 O O . PRO A 1 94 ? -28.110 8.156 22.594 1.00 74.25 94 PRO A O 1
ATOM 701 N N . PRO A 1 95 ? -29.531 6.621 23.414 1.00 70.62 95 PRO A N 1
ATOM 702 C CA . PRO A 1 95 ? -30.649 7.540 23.567 1.00 70.62 95 PRO A CA 1
ATOM 703 C C . PRO A 1 95 ? -30.330 8.640 24.595 1.00 70.62 95 PRO A C 1
ATOM 705 O O . PRO A 1 95 ? -29.706 8.366 25.621 1.00 70.62 95 PRO A O 1
ATOM 708 N N . PRO A 1 96 ? -30.801 9.882 24.373 1.00 69.00 96 PRO A N 1
ATOM 709 C CA . PRO A 1 96 ? -30.541 11.010 25.273 1.00 69.00 96 PRO A CA 1
ATOM 710 C C . PRO A 1 96 ? -31.235 10.882 26.638 1.00 69.00 96 PRO A C 1
ATOM 712 O O . PRO A 1 96 ? -30.847 11.554 27.592 1.00 69.00 96 PRO A O 1
ATOM 715 N N . TYR A 1 97 ? -32.254 10.027 26.743 1.00 70.38 97 TYR A N 1
ATOM 716 C CA . TYR A 1 97 ? -32.991 9.763 27.973 1.00 70.38 97 TYR A CA 1
ATOM 717 C C . TYR A 1 97 ? -32.949 8.261 28.234 1.00 70.38 97 TYR A C 1
ATOM 719 O O . TYR A 1 97 ? -33.303 7.479 27.353 1.00 70.38 97 TYR A O 1
ATOM 727 N N . GLY A 1 98 ? -32.488 7.863 29.421 1.00 58.09 98 GLY A N 1
ATOM 728 C CA . GLY A 1 98 ? -32.397 6.462 29.825 1.00 58.09 98 GLY A CA 1
ATOM 729 C C . GLY A 1 98 ? -33.784 5.841 29.922 1.00 58.09 98 GLY A C 1
ATOM 730 O O . GLY A 1 98 ? -34.432 5.913 30.961 1.00 58.09 98 GLY A O 1
ATOM 731 N N . THR A 1 99 ? -34.261 5.269 28.826 1.00 58.03 99 THR A N 1
ATOM 732 C CA . THR A 1 99 ? -35.451 4.429 28.830 1.00 58.03 99 THR A CA 1
ATOM 733 C C . THR A 1 99 ? -35.034 3.017 29.207 1.00 58.03 99 THR A C 1
ATOM 735 O O . THR A 1 99 ? -34.076 2.491 28.645 1.00 58.03 99 THR A O 1
ATOM 738 N N . GLU A 1 100 ? -35.776 2.394 30.123 1.00 57.38 100 GLU A N 1
ATOM 739 C CA . GLU A 1 100 ? -35.656 0.984 30.536 1.00 57.38 100 GLU A CA 1
ATOM 740 C C . GLU A 1 100 ? -36.056 0.003 29.415 1.00 57.38 100 GLU A C 1
ATOM 742 O O . GLU A 1 100 ? -36.634 -1.057 29.664 1.00 57.38 100 GLU A O 1
ATOM 747 N N . ASP A 1 101 ? -35.830 0.377 28.157 1.00 58.84 101 ASP A N 1
ATOM 748 C CA . ASP A 1 101 ? -36.203 -0.451 27.032 1.00 58.84 101 ASP A CA 1
ATOM 749 C C . ASP A 1 101 ? -35.193 -1.585 26.911 1.00 58.84 101 ASP A C 1
ATOM 751 O O . ASP A 1 101 ? -33.977 -1.379 26.983 1.00 58.84 101 ASP A O 1
ATOM 755 N N . LYS A 1 102 ? -35.710 -2.807 26.807 1.00 54.88 102 LYS A N 1
ATOM 756 C CA . LYS A 1 102 ? -34.897 -4.019 26.839 1.00 54.88 102 LYS A CA 1
ATOM 757 C C . LYS A 1 102 ? -34.025 -4.015 25.593 1.00 54.88 102 LYS A C 1
ATOM 759 O O . LYS A 1 102 ? -34.510 -4.337 24.509 1.00 54.88 102 LYS A O 1
ATOM 764 N N . THR A 1 103 ? -32.758 -3.636 25.751 1.00 54.56 103 THR A N 1
ATOM 765 C CA . THR A 1 103 ? -31.744 -3.758 24.706 1.00 54.56 103 THR A CA 1
ATOM 766 C C . THR A 1 103 ? -31.825 -5.177 24.169 1.00 54.56 103 THR A C 1
ATOM 768 O O . THR A 1 103 ? -31.666 -6.137 24.927 1.00 54.56 103 THR A O 1
ATOM 771 N N . VAL A 1 104 ? -32.136 -5.322 22.883 1.00 57.38 104 VAL A N 1
ATOM 772 C CA . VAL A 1 104 ? -31.951 -6.608 22.217 1.00 57.38 104 VAL A CA 1
ATOM 773 C C . VAL A 1 104 ? -30.445 -6.805 22.223 1.00 57.38 104 VAL A C 1
ATOM 775 O O . VAL A 1 104 ? -29.746 -5.945 21.688 1.00 57.38 104 VAL A O 1
ATOM 778 N N . ASP A 1 105 ? -29.971 -7.828 22.942 1.00 52.56 105 ASP A N 1
ATOM 779 C CA . ASP A 1 105 ? -28.551 -8.118 23.160 1.00 52.56 105 ASP A CA 1
ATOM 780 C C . ASP A 1 105 ? -27.718 -7.740 21.941 1.00 52.56 105 ASP A C 1
ATOM 782 O O . ASP A 1 105 ? -28.090 -8.071 20.810 1.00 52.56 105 ASP A O 1
ATOM 786 N N . GLN A 1 106 ? -26.612 -7.029 22.191 1.00 47.88 106 GLN A N 1
ATOM 787 C CA . GLN A 1 106 ? -25.680 -6.609 21.157 1.00 47.88 106 GLN A CA 1
ATOM 788 C C . GLN A 1 106 ? -25.435 -7.790 20.226 1.00 47.88 106 GLN A C 1
ATOM 790 O O . GLN A 1 106 ? -24.842 -8.797 20.622 1.00 47.88 106 GLN A O 1
ATOM 795 N N . ILE A 1 107 ? -25.916 -7.677 18.987 1.00 49.75 107 ILE A N 1
ATOM 796 C CA . ILE A 1 107 ? -25.589 -8.628 17.936 1.00 49.75 107 ILE A CA 1
ATOM 797 C C . ILE A 1 107 ? -24.136 -8.320 17.581 1.00 49.75 107 ILE A C 1
ATOM 799 O O . ILE A 1 107 ? -23.832 -7.650 16.599 1.00 49.75 107 ILE A O 1
ATOM 803 N N . SER A 1 108 ? -23.226 -8.767 1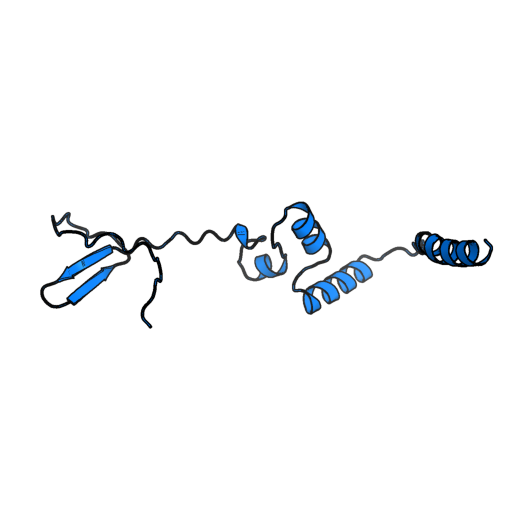8.452 1.00 45.00 108 SER A N 1
ATOM 804 C CA . SER A 1 108 ? -21.821 -8.943 18.143 1.00 45.00 108 SER A CA 1
ATOM 805 C C . SER A 1 108 ? -21.802 -9.746 16.857 1.00 45.00 108 SER A C 1
ATOM 807 O O . SER A 1 108 ? -22.327 -10.862 16.820 1.00 45.00 108 SER A O 1
ATOM 809 N N . GLY A 1 109 ? -21.317 -9.116 15.788 1.00 43.16 109 GLY A N 1
ATOM 810 C CA . GLY A 1 109 ? -21.390 -9.590 14.415 1.00 43.16 109 GLY A CA 1
ATOM 811 C C . GLY A 1 109 ? -20.699 -10.933 14.199 1.00 43.16 109 GLY A C 1
ATOM 812 O O . GLY A 1 109 ? -19.667 -11.013 13.543 1.00 43.16 109 GLY A O 1
ATOM 813 N N . LYS A 1 110 ? -21.300 -12.025 14.672 1.00 37.31 110 LYS A N 1
ATOM 814 C CA . LYS A 1 110 ? -21.113 -13.334 14.070 1.00 37.31 110 LYS A CA 1
ATOM 815 C C . LYS A 1 110 ? -22.091 -13.435 12.924 1.00 37.31 110 LYS A C 1
ATOM 817 O O . LYS A 1 110 ? -23.230 -13.866 13.071 1.00 37.31 110 LYS A O 1
ATOM 822 N N . GLN A 1 111 ? -21.588 -13.046 11.762 1.00 45.66 111 GLN A N 1
ATOM 823 C CA . GLN A 1 111 ? -22.127 -13.442 10.477 1.00 45.66 111 GLN A CA 1
ATOM 824 C C . GLN A 1 111 ? -22.074 -14.974 10.397 1.00 45.66 111 GLN A C 1
ATOM 826 O O . GLN A 1 111 ? -21.079 -15.576 10.005 1.00 45.66 111 GLN A O 1
ATOM 831 N N . GLY A 1 112 ? -23.133 -15.606 10.892 1.00 40.91 112 GLY A N 1
ATOM 832 C CA . GLY A 1 112 ? -23.309 -17.043 10.948 1.00 40.91 112 GLY A CA 1
ATOM 833 C C . GLY A 1 112 ? -24.611 -17.423 10.266 1.00 40.91 112 GLY A C 1
ATOM 834 O O . GLY A 1 112 ? -25.675 -17.301 10.856 1.00 40.91 112 GLY A O 1
ATOM 835 N N . LEU A 1 113 ? -24.471 -17.941 9.045 1.00 50.47 113 LEU A N 1
ATOM 836 C CA . LEU A 1 113 ? -25.298 -19.013 8.487 1.00 50.47 113 LEU A CA 1
ATOM 837 C C . LEU A 1 113 ? -26.798 -18.725 8.325 1.00 50.47 113 LEU A C 1
ATOM 839 O O . LEU A 1 113 ? -27.621 -19.173 9.118 1.00 50.47 113 LEU A O 1
ATOM 843 N N . ILE A 1 114 ? -27.158 -18.128 7.184 1.00 44.78 114 ILE A N 1
ATOM 844 C CA . ILE A 1 114 ? -28.439 -18.434 6.530 1.00 44.78 114 ILE A CA 1
ATOM 845 C C . ILE A 1 114 ? -28.237 -18.550 5.011 1.00 44.78 114 ILE A C 1
ATOM 847 O O . ILE A 1 114 ? -28.518 -17.618 4.261 1.00 44.78 114 ILE A O 1
ATOM 851 N N . ARG A 1 115 ? -27.708 -19.694 4.568 1.00 40.47 115 ARG A N 1
ATOM 852 C CA . ARG A 1 115 ? -28.298 -20.607 3.567 1.00 40.47 115 ARG A CA 1
ATOM 853 C C . ARG A 1 115 ? -27.307 -21.699 3.189 1.00 40.47 115 ARG A C 1
ATOM 855 O O . ARG A 1 115 ? -26.151 -21.355 2.871 1.00 40.47 115 ARG A O 1
#